Protein AF-A0A661VCC6-F1 (afdb_monomer_lite)

Radius of gyration: 20.61 Å; chains: 1; boundin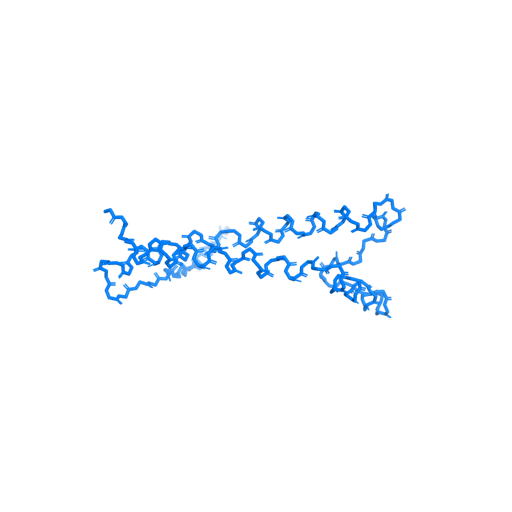g box: 46×46×53 Å

Sequence (109 aa):
MINEETRAAIKGYLEGFIQGLIEQHRSGIRRAMVREAHAVNSSSRGILKPFHEAIIPPEILRISTFERSFSTKLGTTFEECARLIALQTYAVAEREAIELAAECLPLAL

pLDDT: mean 82.73, std 13.99, range [46.31, 97.88]

Secondary structure (DSSP, 8-state):
---HHHHHHHHHHHHHHHHHHHHHT-HHHHHHHHHHHHHTT--TTS---HHHHHHS-HHHHHHHHHHHHHHHHHHHHHHHHHHHHHTTT-S------------------

Foldseek 3Di:
DFDPVLVVVLVVVVVVVVVVLCVCLDPVNLVVVLVVCVVVVDDPPPSDDPVCPVPPDPVVVSVVVSVVVCVVCVVVSVVVSVQSRVVVPDVGDDDDDPPPPPPPPDPDD

Structure (mmCIF, N/CA/C/O backbone):
data_AF-A0A661VCC6-F1
#
_entry.id   AF-A0A661VCC6-F1
#
loop_
_atom_site.group_PDB
_atom_site.id
_atom_site.type_symbol
_atom_site.label_atom_id
_atom_site.label_alt_id
_atom_site.label_comp_id
_atom_site.label_asym_id
_atom_site.label_entity_id
_atom_site.label_seq_id
_atom_site.pdbx_PDB_ins_code
_atom_site.Cartn_x
_atom_site.Cartn_y
_atom_site.Cartn_z
_atom_site.occupancy
_atom_site.B_iso_or_equiv
_atom_site.auth_seq_id
_atom_site.auth_comp_id
_atom_site.auth_asym_id
_atom_site.auth_atom_id
_atom_site.pdbx_PDB_model_num
ATOM 1 N N . MET A 1 1 ? -10.649 6.563 24.094 1.00 83.88 1 MET A N 1
ATOM 2 C CA . MET A 1 1 ? -9.321 5.922 23.951 1.00 83.88 1 MET A CA 1
ATOM 3 C C . MET A 1 1 ? -9.495 4.705 23.052 1.00 83.88 1 MET A C 1
ATOM 5 O O . MET A 1 1 ? -10.524 4.049 23.181 1.00 83.88 1 MET A O 1
ATOM 9 N N . ILE A 1 2 ? -8.576 4.456 22.116 1.00 92.12 2 ILE A N 1
ATOM 10 C CA . ILE A 1 2 ? -8.675 3.321 21.179 1.00 92.12 2 ILE A CA 1
ATOM 11 C C . ILE A 1 2 ? -8.385 2.029 21.955 1.00 92.12 2 ILE A C 1
ATOM 13 O O . ILE A 1 2 ? -7.367 1.969 22.646 1.00 92.12 2 ILE A O 1
ATOM 17 N N . ASN A 1 3 ? -9.279 1.041 21.881 1.00 96.06 3 ASN A N 1
ATOM 18 C CA . ASN A 1 3 ? -9.096 -0.254 22.537 1.00 96.06 3 ASN A CA 1
ATOM 19 C C . ASN A 1 3 ? -8.107 -1.145 21.757 1.00 96.06 3 ASN A C 1
ATOM 21 O O . ASN A 1 3 ? -7.751 -0.857 20.612 1.00 96.06 3 ASN A O 1
ATOM 25 N N . GLU A 1 4 ? -7.637 -2.225 22.381 1.00 97.19 4 GLU A N 1
ATOM 26 C CA . GLU A 1 4 ? -6.601 -3.075 21.778 1.00 97.19 4 GLU A CA 1
ATOM 27 C C . GLU A 1 4 ? -7.078 -3.821 20.523 1.00 97.19 4 GLU A C 1
ATOM 29 O O . GLU A 1 4 ? -6.315 -3.951 19.568 1.00 97.19 4 GLU A O 1
ATOM 34 N N . GLU A 1 5 ? -8.349 -4.227 20.460 1.00 96.38 5 GLU A N 1
ATOM 35 C CA . GLU A 1 5 ? -8.925 -4.860 19.265 1.00 96.38 5 GLU A CA 1
ATOM 36 C C . GLU A 1 5 ? -8.930 -3.906 18.063 1.00 96.38 5 GLU A C 1
ATOM 38 O O . GLU A 1 5 ? -8.469 -4.255 16.976 1.00 96.38 5 GLU A O 1
ATOM 43 N N . THR A 1 6 ? -9.366 -2.664 18.272 1.00 96.88 6 THR A N 1
ATOM 44 C CA . THR A 1 6 ? -9.386 -1.620 17.240 1.00 96.88 6 THR A CA 1
ATOM 45 C C . THR A 1 6 ? -7.966 -1.257 16.815 1.00 96.88 6 THR A C 1
ATOM 47 O O . THR A 1 6 ? -7.690 -1.101 15.626 1.00 96.88 6 THR A O 1
ATOM 50 N N . ARG A 1 7 ? -7.023 -1.179 17.766 1.00 97.50 7 ARG A N 1
ATOM 51 C CA . ARG A 1 7 ? -5.600 -0.961 17.470 1.00 97.50 7 ARG A CA 1
ATOM 52 C C . ARG A 1 7 ? -5.032 -2.080 16.593 1.00 97.50 7 ARG A C 1
ATOM 54 O O . ARG A 1 7 ? -4.323 -1.788 15.629 1.00 97.50 7 ARG A O 1
ATOM 61 N N . ALA A 1 8 ? -5.336 -3.338 16.911 1.00 97.88 8 ALA A N 1
ATOM 62 C CA . ALA A 1 8 ? -4.900 -4.492 16.132 1.00 97.88 8 ALA A CA 1
ATOM 63 C C . ALA A 1 8 ? -5.511 -4.488 14.722 1.00 97.88 8 ALA A C 1
ATOM 65 O O . ALA A 1 8 ? -4.789 -4.713 13.750 1.00 97.88 8 ALA A O 1
ATOM 66 N N . ALA A 1 9 ? -6.799 -4.154 14.597 1.00 97.44 9 ALA A N 1
ATOM 67 C CA . ALA A 1 9 ? -7.482 -4.041 13.311 1.00 97.44 9 ALA A CA 1
ATOM 68 C C . ALA A 1 9 ? -6.860 -2.955 12.417 1.00 97.44 9 ALA A C 1
ATOM 70 O O . ALA A 1 9 ? -6.544 -3.219 11.257 1.00 97.44 9 ALA A O 1
ATOM 71 N N . ILE A 1 10 ? -6.604 -1.762 12.969 1.00 97.31 10 ILE A N 1
ATOM 72 C CA . ILE A 1 10 ? -5.924 -0.667 12.256 1.00 97.31 10 ILE A CA 1
ATOM 73 C C . ILE A 1 10 ? -4.544 -1.119 11.777 1.00 97.31 10 ILE A C 1
ATOM 75 O O . ILE A 1 10 ? -4.189 -0.918 10.616 1.00 97.31 10 ILE A O 1
ATOM 79 N N . LYS A 1 11 ? -3.762 -1.752 12.658 1.00 97.50 11 LYS A N 1
ATOM 80 C CA . LYS A 1 11 ? -2.426 -2.239 12.310 1.00 97.50 11 LYS A CA 1
ATOM 81 C C . LYS A 1 11 ? -2.482 -3.261 11.171 1.00 97.50 11 LYS A C 1
ATOM 83 O O . LYS A 1 11 ? -1.765 -3.092 10.190 1.00 97.50 11 LYS A O 1
ATOM 88 N N . GLY A 1 12 ? -3.353 -4.265 11.271 1.00 97.88 12 GLY A N 1
ATOM 89 C CA . GLY A 1 12 ? -3.505 -5.293 10.239 1.00 97.88 12 GLY A CA 1
ATOM 90 C C . GLY A 1 12 ? -3.947 -4.716 8.893 1.00 97.88 12 GLY A C 1
ATOM 91 O O . GLY A 1 12 ? -3.412 -5.093 7.850 1.00 97.88 12 GLY A O 1
ATOM 92 N N . TYR A 1 13 ? -4.859 -3.740 8.906 1.00 97.31 13 TYR A N 1
ATOM 93 C CA . TYR A 1 13 ? -5.263 -3.028 7.697 1.00 97.31 13 TYR A CA 1
ATOM 94 C C . TYR A 1 13 ? -4.086 -2.287 7.041 1.00 97.31 13 TYR A C 1
ATOM 96 O O . TYR A 1 13 ? -3.850 -2.442 5.841 1.00 97.31 13 TYR A O 1
ATOM 104 N N . LEU A 1 14 ? -3.311 -1.523 7.818 1.00 97.06 14 LEU A N 1
ATOM 105 C CA . LEU A 1 14 ? -2.160 -0.774 7.303 1.00 97.06 14 LEU A CA 1
ATOM 106 C C . LEU A 1 14 ? -1.047 -1.700 6.789 1.00 97.06 14 LEU A C 1
ATOM 108 O O . LEU A 1 14 ? -0.439 -1.418 5.756 1.00 97.06 14 LEU A O 1
ATOM 112 N N . GLU A 1 15 ? -0.800 -2.824 7.462 1.00 97.31 15 GLU A N 1
ATOM 113 C CA . GLU A 1 15 ? 0.143 -3.847 6.998 1.00 97.31 15 GLU A CA 1
ATOM 114 C C . GLU A 1 15 ? -0.299 -4.444 5.657 1.00 97.31 15 GLU A C 1
ATOM 116 O O . GLU A 1 15 ? 0.496 -4.499 4.715 1.00 97.31 15 GLU A O 1
ATOM 121 N N . GLY A 1 16 ? -1.578 -4.812 5.533 1.00 96.56 16 GLY A N 1
ATOM 122 C CA . GLY A 1 16 ? -2.156 -5.312 4.285 1.00 96.56 16 GLY A CA 1
ATOM 123 C C . GLY A 1 16 ? -2.105 -4.283 3.153 1.00 96.56 16 GLY A C 1
ATOM 124 O O . GLY A 1 16 ? -1.761 -4.623 2.020 1.00 96.56 16 GLY A O 1
ATOM 125 N N . PHE A 1 17 ? -2.367 -3.009 3.455 1.00 95.75 17 PHE A N 1
ATOM 126 C CA . PHE A 1 17 ? -2.247 -1.904 2.502 1.00 95.75 17 PHE A CA 1
ATOM 127 C C . PHE A 1 17 ? -0.827 -1.796 1.927 1.00 95.75 17 PHE A C 1
ATOM 129 O O . PHE A 1 17 ? -0.650 -1.758 0.704 1.00 95.75 17 PHE A O 1
ATOM 136 N N . ILE A 1 18 ? 0.193 -1.794 2.791 1.00 94.56 18 ILE A N 1
ATOM 137 C CA . ILE A 1 18 ? 1.595 -1.719 2.364 1.00 94.56 18 ILE A CA 1
ATOM 138 C C . ILE A 1 18 ? 1.995 -2.965 1.572 1.00 94.56 18 ILE A C 1
ATOM 140 O O . ILE A 1 18 ? 2.599 -2.837 0.507 1.00 94.56 18 ILE A O 1
ATOM 144 N N . GLN A 1 19 ? 1.634 -4.161 2.042 1.00 95.00 19 GLN A N 1
ATOM 145 C CA . GLN A 1 19 ? 1.928 -5.409 1.332 1.00 95.00 19 GLN A CA 1
ATOM 146 C C . GLN A 1 19 ? 1.296 -5.430 -0.064 1.00 95.00 19 GLN A C 1
ATOM 148 O O . GLN A 1 19 ? 1.973 -5.749 -1.042 1.00 95.00 19 GLN A O 1
ATOM 153 N N . GLY A 1 20 ? 0.034 -5.012 -0.181 1.00 92.94 20 GLY A N 1
ATOM 154 C CA . GLY A 1 20 ? -0.658 -4.907 -1.462 1.00 92.94 20 GLY A CA 1
ATOM 155 C C . GLY A 1 20 ? 0.022 -3.927 -2.421 1.00 92.94 20 GLY A C 1
ATOM 156 O O . GLY A 1 20 ? 0.148 -4.213 -3.614 1.00 92.94 20 GLY A O 1
ATOM 157 N N . LEU A 1 21 ? 0.516 -2.793 -1.915 1.00 91.81 21 LEU A N 1
ATOM 158 C CA . LEU A 1 21 ? 1.290 -1.841 -2.715 1.00 91.81 21 LEU A CA 1
ATOM 159 C C . LEU A 1 21 ? 2.642 -2.405 -3.161 1.00 91.81 21 LEU A C 1
ATOM 161 O O . LEU A 1 21 ? 3.026 -2.221 -4.315 1.00 91.81 21 LEU A O 1
ATOM 165 N N . ILE A 1 22 ? 3.368 -3.091 -2.278 1.00 91.50 22 ILE A N 1
ATOM 166 C CA . ILE A 1 22 ? 4.659 -3.702 -2.616 1.00 91.50 22 ILE A CA 1
ATOM 167 C C . ILE A 1 22 ? 4.479 -4.749 -3.717 1.00 91.50 22 ILE A C 1
ATOM 169 O O . ILE A 1 22 ? 5.221 -4.730 -4.702 1.00 91.50 22 ILE A O 1
ATOM 173 N N . GLU A 1 23 ? 3.480 -5.625 -3.589 1.00 90.69 23 GLU A N 1
ATOM 174 C CA . GLU A 1 23 ? 3.246 -6.685 -4.569 1.00 90.69 23 GLU A CA 1
ATOM 175 C C . GLU A 1 23 ? 2.868 -6.101 -5.938 1.00 90.69 23 GLU A C 1
ATOM 177 O O . GLU A 1 23 ? 3.425 -6.510 -6.953 1.00 90.69 23 GLU A O 1
ATOM 182 N N . GLN A 1 24 ? 2.037 -5.051 -5.985 1.00 88.06 24 GLN A N 1
ATOM 183 C CA . GLN A 1 24 ? 1.693 -4.349 -7.234 1.00 88.06 24 GLN A CA 1
ATOM 184 C C . GLN A 1 24 ? 2.912 -3.807 -7.993 1.00 88.06 24 GLN A C 1
ATOM 186 O O . GLN A 1 24 ? 2.906 -3.757 -9.223 1.00 88.06 24 GLN A O 1
ATOM 191 N N . HIS A 1 25 ? 3.959 -3.397 -7.275 1.00 87.06 25 HIS A N 1
ATOM 192 C CA . HIS A 1 25 ? 5.166 -2.807 -7.862 1.00 87.06 25 HIS A CA 1
ATOM 193 C C . HIS A 1 25 ? 6.343 -3.776 -7.914 1.00 87.06 25 HIS A C 1
ATOM 195 O O . HIS A 1 25 ? 7.476 -3.361 -8.176 1.00 87.06 25 HIS A O 1
ATOM 201 N N . ARG A 1 26 ? 6.108 -5.077 -7.715 1.00 87.06 26 ARG A N 1
ATOM 202 C CA . ARG A 1 26 ? 7.159 -6.089 -7.806 1.00 87.06 26 ARG A CA 1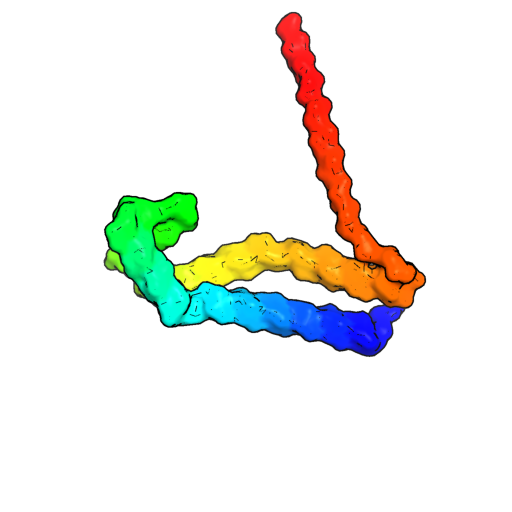
ATOM 203 C C . ARG A 1 26 ? 7.792 -6.084 -9.196 1.00 87.06 26 ARG A C 1
ATOM 205 O O . ARG A 1 26 ? 7.134 -5.921 -10.225 1.00 87.06 26 ARG A O 1
ATOM 212 N N . SER A 1 27 ? 9.108 -6.287 -9.237 1.00 77.44 27 SER A N 1
ATOM 213 C CA . SER A 1 27 ? 9.907 -6.155 -10.464 1.00 77.44 27 SER A CA 1
ATOM 214 C C . SER A 1 27 ? 9.416 -7.040 -11.619 1.00 77.44 27 SER A C 1
ATOM 216 O O . SER A 1 27 ? 9.456 -6.611 -12.769 1.00 77.44 27 SER A O 1
ATOM 218 N N . GLY A 1 28 ? 8.916 -8.245 -11.325 1.00 78.12 28 GLY A N 1
ATOM 219 C CA . GLY A 1 28 ? 8.339 -9.155 -12.320 1.00 78.12 28 GLY A CA 1
ATOM 220 C C . GLY A 1 28 ? 7.077 -8.604 -12.985 1.00 78.12 28 GLY A C 1
ATOM 221 O O . GLY A 1 28 ? 7.003 -8.578 -14.212 1.00 78.12 28 GLY A O 1
ATOM 222 N N . ILE A 1 29 ? 6.141 -8.091 -12.184 1.00 78.06 29 ILE A N 1
ATOM 223 C CA . ILE A 1 29 ? 4.860 -7.544 -12.649 1.00 78.06 29 ILE A CA 1
ATOM 224 C C . ILE A 1 29 ? 5.095 -6.308 -13.513 1.00 78.06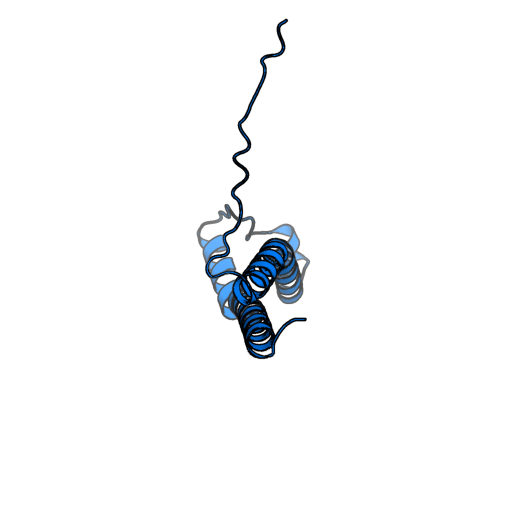 29 ILE A C 1
ATOM 226 O O . ILE A 1 29 ? 4.603 -6.231 -14.636 1.00 78.06 29 ILE A O 1
ATOM 230 N N . ARG A 1 30 ? 5.944 -5.381 -13.052 1.00 76.31 30 ARG A N 1
ATOM 231 C CA . ARG A 1 30 ? 6.273 -4.182 -13.833 1.00 76.31 30 ARG A CA 1
ATOM 232 C C . ARG A 1 30 ? 6.892 -4.531 -15.187 1.00 76.31 30 ARG A C 1
ATOM 234 O O . ARG A 1 30 ? 6.517 -3.943 -16.195 1.00 76.31 30 ARG A O 1
ATOM 241 N N . ARG A 1 31 ? 7.842 -5.472 -15.226 1.00 78.81 31 ARG A N 1
ATOM 242 C CA . ARG A 1 31 ? 8.470 -5.892 -16.489 1.00 78.81 31 ARG A CA 1
ATOM 243 C C . ARG A 1 31 ? 7.451 -6.489 -17.455 1.00 78.81 31 ARG A C 1
ATOM 245 O O . ARG A 1 31 ? 7.539 -6.202 -18.643 1.00 78.81 31 ARG A O 1
ATOM 252 N N . ALA A 1 32 ? 6.499 -7.281 -16.962 1.00 79.56 32 ALA A N 1
ATOM 253 C CA . ALA A 1 32 ? 5.417 -7.817 -17.782 1.00 79.56 32 ALA A CA 1
ATOM 254 C C . ALA A 1 32 ? 4.533 -6.692 -18.350 1.00 79.56 32 ALA A C 1
ATOM 256 O O . ALA A 1 32 ? 4.347 -6.636 -19.560 1.00 79.56 32 ALA A O 1
ATOM 257 N N . MET A 1 33 ? 4.108 -5.740 -17.510 1.00 76.94 33 MET A N 1
ATOM 258 C CA . MET A 1 33 ? 3.299 -4.588 -17.938 1.00 76.94 33 MET A CA 1
ATOM 259 C C . MET A 1 33 ? 4.007 -3.714 -18.980 1.00 76.94 33 MET A C 1
ATOM 261 O O . MET A 1 33 ? 3.388 -3.265 -19.938 1.00 76.94 33 MET A O 1
ATOM 265 N N . VAL A 1 34 ? 5.306 -3.458 -18.801 1.00 76.38 34 VAL A N 1
ATOM 266 C CA . VAL A 1 34 ? 6.102 -2.671 -19.757 1.00 76.38 34 VAL A CA 1
ATOM 267 C C . VAL A 1 34 ? 6.234 -3.419 -21.085 1.00 76.38 34 VAL A C 1
ATOM 269 O O . VAL A 1 34 ? 6.044 -2.817 -22.136 1.00 76.38 34 VAL A O 1
ATOM 272 N N . ARG A 1 35 ? 6.499 -4.734 -21.058 1.00 79.62 35 ARG A N 1
ATOM 273 C CA . ARG A 1 35 ? 6.564 -5.565 -22.275 1.00 79.62 35 ARG A CA 1
ATOM 274 C C . ARG A 1 35 ? 5.242 -5.582 -23.034 1.00 79.62 35 ARG A C 1
ATOM 276 O O . ARG A 1 35 ? 5.251 -5.429 -24.249 1.00 79.62 35 ARG A O 1
ATOM 283 N N . GLU A 1 36 ? 4.132 -5.755 -22.325 1.00 80.94 36 GLU A N 1
ATOM 284 C CA . GLU A 1 36 ? 2.793 -5.719 -22.909 1.00 80.94 36 GLU A CA 1
ATOM 285 C C . GLU A 1 36 ? 2.517 -4.357 -23.550 1.00 80.94 36 GLU A C 1
ATOM 287 O O . GLU A 1 36 ? 2.158 -4.296 -24.720 1.00 80.94 36 GLU A O 1
ATOM 292 N N . ALA A 1 37 ? 2.783 -3.260 -22.834 1.00 76.88 37 ALA A N 1
ATOM 293 C CA . ALA A 1 37 ? 2.576 -1.915 -23.361 1.00 76.88 37 ALA A CA 1
ATOM 294 C C . ALA A 1 37 ? 3.425 -1.638 -24.618 1.00 76.88 37 ALA A C 1
ATOM 296 O O . ALA A 1 37 ? 2.917 -1.064 -25.581 1.00 76.88 37 ALA A O 1
ATOM 297 N N . HIS A 1 38 ? 4.684 -2.095 -24.647 1.00 77.19 38 HIS A N 1
ATOM 298 C CA . HIS A 1 38 ? 5.546 -2.020 -25.837 1.00 77.19 38 HIS A CA 1
ATOM 299 C C . HIS A 1 38 ? 5.004 -2.851 -27.007 1.00 77.19 38 HIS A C 1
ATOM 301 O O . HIS A 1 38 ? 5.075 -2.401 -28.146 1.00 77.19 38 HIS A O 1
ATOM 307 N N . ALA A 1 39 ? 4.416 -4.025 -26.748 1.00 77.75 39 ALA A N 1
ATOM 308 C CA . ALA A 1 39 ? 3.872 -4.895 -27.794 1.00 77.75 39 ALA A CA 1
ATOM 309 C C . ALA A 1 39 ? 2.678 -4.271 -28.539 1.00 77.75 39 ALA A C 1
ATOM 311 O O . ALA A 1 39 ? 2.546 -4.455 -29.746 1.00 77.75 39 ALA A O 1
ATOM 312 N N . VAL A 1 40 ? 1.831 -3.510 -27.840 1.00 79.50 40 VAL A N 1
ATOM 313 C CA . VAL A 1 40 ? 0.684 -2.793 -28.436 1.00 79.50 40 VAL A CA 1
ATOM 314 C C . VAL A 1 40 ? 0.988 -1.342 -28.815 1.00 79.50 40 VAL A C 1
ATOM 316 O O . VAL A 1 40 ? 0.100 -0.653 -29.314 1.00 79.50 40 VAL A O 1
ATOM 319 N N . ASN A 1 41 ? 2.218 -0.868 -28.577 1.00 71.38 41 ASN A N 1
ATOM 320 C CA . ASN A 1 41 ? 2.690 0.497 -28.844 1.00 71.38 41 ASN A CA 1
ATOM 321 C C . ASN A 1 41 ? 1.700 1.595 -28.400 1.00 71.38 41 ASN A C 1
ATOM 323 O O . ASN A 1 41 ? 1.567 2.654 -29.013 1.00 71.38 41 ASN A O 1
ATOM 327 N N . SER A 1 42 ? 0.949 1.310 -27.337 1.00 72.38 42 SER A N 1
ATOM 328 C CA . SER A 1 42 ? -0.087 2.180 -26.803 1.00 72.38 42 SER A CA 1
ATOM 329 C C . SER A 1 42 ? -0.114 2.045 -25.290 1.00 72.38 42 SER A C 1
ATOM 331 O O . SER A 1 42 ? 0.112 0.978 -24.718 1.00 72.38 42 SER A O 1
ATOM 333 N N . SER A 1 43 ? -0.346 3.163 -24.608 1.00 70.62 43 SER A N 1
ATOM 334 C CA . SER A 1 43 ? -0.427 3.163 -23.157 1.00 70.62 43 SER A CA 1
ATOM 335 C C . SER A 1 43 ? -1.424 4.196 -22.660 1.00 70.62 43 SER A C 1
ATOM 337 O O . SER A 1 43 ? -1.068 5.328 -22.344 1.00 70.62 43 SER A O 1
ATOM 339 N N . SER A 1 44 ? -2.683 3.779 -22.530 1.00 69.12 44 SER A N 1
ATOM 340 C CA . SER A 1 44 ? -3.758 4.608 -21.962 1.00 69.12 44 SER A CA 1
ATOM 341 C C . SER A 1 44 ? -3.463 5.082 -20.534 1.00 69.12 44 SER A C 1
ATOM 343 O O . SER A 1 44 ? -3.978 6.101 -20.089 1.00 69.12 44 SER A O 1
ATOM 345 N N . ARG A 1 45 ? -2.603 4.353 -19.813 1.00 70.12 45 ARG A N 1
ATOM 346 C CA . ARG A 1 45 ? -2.210 4.631 -18.425 1.00 70.12 45 ARG A CA 1
ATOM 347 C C . ARG A 1 45 ? -0.858 5.342 -18.289 1.00 70.12 45 ARG A C 1
ATOM 349 O O . ARG A 1 45 ? -0.378 5.500 -17.168 1.00 70.12 45 ARG A O 1
ATOM 356 N N . GLY A 1 46 ? -0.223 5.745 -19.396 1.00 71.00 46 GLY A N 1
ATOM 357 C CA . GLY A 1 46 ? 1.087 6.414 -19.374 1.00 71.00 46 GLY A CA 1
ATOM 358 C C . GLY A 1 46 ? 2.220 5.540 -18.816 1.00 71.00 46 GLY A C 1
ATOM 359 O O . GLY A 1 46 ? 3.129 6.044 -18.150 1.00 71.00 46 GLY A O 1
ATOM 360 N N . ILE A 1 47 ? 2.124 4.225 -19.037 1.00 73.94 47 ILE A N 1
ATOM 361 C CA . ILE A 1 47 ? 3.132 3.214 -18.682 1.00 73.94 47 ILE A CA 1
ATOM 362 C C . ILE A 1 47 ? 4.347 3.363 -19.596 1.00 73.94 47 ILE A C 1
ATOM 364 O O . ILE A 1 47 ? 5.468 3.352 -19.097 1.00 73.94 47 ILE A O 1
ATOM 368 N N . LEU A 1 48 ? 4.117 3.553 -20.900 1.00 72.94 48 LEU A N 1
ATOM 369 C CA . LEU A 1 48 ? 5.179 3.858 -21.855 1.00 72.94 48 LEU A CA 1
ATOM 370 C C . LEU A 1 48 ? 5.680 5.278 -21.628 1.00 72.94 48 LEU A C 1
ATOM 372 O O . LEU A 1 48 ? 4.922 6.244 -21.751 1.00 72.94 48 LEU A O 1
ATOM 376 N N . LYS A 1 49 ? 6.969 5.406 -21.321 1.00 76.81 49 LYS A N 1
ATOM 377 C CA . LYS A 1 49 ? 7.626 6.707 -21.178 1.00 76.81 49 LYS A CA 1
ATOM 378 C C . LYS A 1 49 ? 8.918 6.711 -21.988 1.00 76.81 49 LYS A C 1
ATOM 380 O O . LYS A 1 49 ? 9.989 6.701 -21.390 1.00 76.81 49 LYS A O 1
ATOM 385 N N . PRO A 1 50 ? 8.838 6.771 -23.328 1.00 72.00 50 PRO A N 1
ATOM 386 C CA . PRO A 1 50 ? 9.967 6.490 -24.219 1.00 72.00 50 PRO A CA 1
ATOM 387 C C . PRO A 1 50 ? 11.222 7.315 -23.899 1.00 72.00 50 PRO A C 1
ATOM 389 O O . PRO A 1 50 ? 12.317 6.770 -23.816 1.00 72.00 50 PRO A O 1
ATOM 392 N N . PHE A 1 51 ? 11.067 8.610 -23.611 1.00 80.31 51 PHE A N 1
ATOM 393 C CA . PHE A 1 51 ? 12.196 9.467 -23.230 1.00 80.31 51 PHE A CA 1
ATOM 394 C C . PHE A 1 51 ? 12.747 9.167 -21.831 1.00 80.31 51 PHE A C 1
ATOM 396 O O . PHE A 1 51 ? 13.952 9.213 -21.613 1.00 80.31 51 PHE A O 1
ATOM 403 N N . HIS A 1 52 ? 11.876 8.842 -20.876 1.00 77.94 52 HIS A N 1
ATOM 404 C CA . HIS A 1 52 ? 12.306 8.538 -19.513 1.00 77.94 52 HIS A CA 1
ATOM 405 C C . HIS A 1 52 ? 12.951 7.153 -19.431 1.00 77.94 52 HIS A C 1
ATOM 407 O O . HIS A 1 52 ? 13.899 6.989 -18.683 1.00 77.94 52 HIS A O 1
ATOM 413 N N . GLU A 1 53 ? 12.483 6.169 -20.201 1.00 76.25 53 GLU A N 1
ATOM 414 C CA . GLU A 1 53 ? 13.074 4.824 -20.265 1.00 76.25 53 GLU A CA 1
ATOM 415 C C . GLU A 1 53 ? 14.485 4.833 -20.863 1.00 76.25 53 GLU A C 1
ATOM 417 O O . GLU A 1 53 ? 15.319 4.028 -20.460 1.00 76.25 53 GLU A O 1
ATOM 422 N N . ALA A 1 54 ? 14.772 5.761 -21.780 1.00 80.44 54 ALA A N 1
ATOM 423 C CA . ALA A 1 54 ? 16.098 5.903 -22.378 1.00 80.44 54 ALA A CA 1
ATOM 424 C C . ALA A 1 54 ? 17.146 6.506 -21.422 1.00 80.44 54 ALA A C 1
ATOM 426 O O . ALA A 1 54 ? 18.342 6.334 -21.643 1.00 80.44 54 ALA A O 1
ATOM 427 N N . ILE A 1 55 ? 16.710 7.231 -20.385 1.00 86.56 55 ILE A N 1
ATOM 428 C CA . ILE A 1 55 ? 17.588 8.051 -19.530 1.00 86.56 55 ILE A CA 1
ATOM 429 C C . ILE A 1 55 ? 17.575 7.571 -18.072 1.00 86.56 55 ILE A C 1
ATOM 431 O O . ILE A 1 55 ? 18.588 7.640 -17.379 1.00 86.56 55 ILE A O 1
ATOM 435 N N . ILE A 1 56 ? 16.430 7.094 -17.585 1.00 85.38 56 ILE A N 1
ATOM 436 C CA . ILE A 1 56 ? 16.198 6.768 -16.180 1.00 85.38 56 ILE A CA 1
ATOM 437 C C . ILE A 1 56 ? 16.211 5.246 -15.999 1.00 85.38 56 ILE A C 1
ATOM 439 O O . ILE A 1 56 ? 15.392 4.551 -16.607 1.00 85.38 56 ILE A O 1
ATOM 443 N N . PRO A 1 57 ? 17.062 4.717 -15.101 1.00 85.94 57 PRO A N 1
ATOM 444 C CA . PRO A 1 57 ? 17.071 3.303 -14.759 1.00 85.94 57 PRO A CA 1
ATOM 445 C C . PRO A 1 57 ? 15.685 2.764 -14.359 1.00 85.94 57 PRO A C 1
ATOM 447 O O . PRO A 1 57 ? 14.922 3.445 -13.654 1.00 85.94 57 PRO A O 1
ATOM 450 N N . PRO A 1 58 ? 15.353 1.518 -14.742 1.00 81.56 58 PRO A N 1
ATOM 451 C CA . PRO A 1 58 ? 14.047 0.923 -14.467 1.00 81.56 58 PRO A CA 1
ATOM 452 C C . PRO A 1 58 ? 13.733 0.823 -12.967 1.00 81.56 58 PRO A C 1
ATOM 454 O O . PRO A 1 58 ? 12.562 0.857 -12.580 1.00 81.56 58 PRO A O 1
ATOM 457 N N . GLU A 1 59 ? 14.750 0.744 -12.109 1.00 84.94 59 GLU A N 1
ATOM 458 C CA . GLU A 1 59 ? 14.627 0.756 -10.650 1.00 84.94 59 GLU A CA 1
ATOM 459 C C . GLU A 1 59 ? 14.084 2.093 -10.135 1.00 84.94 59 GLU A C 1
ATOM 461 O O . GLU A 1 59 ? 13.164 2.102 -9.317 1.00 84.94 59 GLU A O 1
ATOM 466 N N . ILE A 1 60 ? 14.589 3.218 -10.651 1.00 87.56 60 ILE A N 1
ATOM 467 C CA . ILE A 1 60 ? 14.138 4.562 -10.258 1.00 87.56 60 ILE A CA 1
ATOM 468 C C . ILE A 1 60 ? 12.709 4.792 -10.745 1.00 87.56 60 ILE A C 1
ATOM 470 O O . ILE A 1 60 ? 11.852 5.258 -9.992 1.00 87.56 60 ILE A O 1
ATOM 474 N N . LEU A 1 61 ? 12.409 4.385 -11.983 1.00 83.56 61 LEU A N 1
ATOM 475 C CA . LEU A 1 61 ? 11.047 4.450 -12.504 1.00 83.56 61 LEU A CA 1
ATOM 476 C C . LEU A 1 61 ? 10.077 3.614 -11.648 1.00 83.56 61 LEU A C 1
ATOM 478 O O . LEU A 1 61 ? 8.901 3.970 -11.541 1.00 83.56 61 LEU A O 1
ATOM 482 N N . ARG A 1 62 ? 10.545 2.510 -11.047 1.00 85.31 62 ARG A N 1
ATOM 483 C CA . ARG A 1 62 ? 9.769 1.663 -10.125 1.00 85.31 62 ARG A CA 1
ATOM 484 C C . ARG A 1 62 ? 9.481 2.322 -8.795 1.00 85.31 62 ARG A C 1
ATOM 486 O O . ARG A 1 62 ? 8.339 2.272 -8.347 1.00 85.31 62 ARG A O 1
ATOM 493 N N . ILE A 1 63 ? 10.479 2.966 -8.212 1.00 89.44 63 ILE A N 1
ATOM 494 C CA . ILE A 1 63 ? 10.308 3.730 -6.977 1.00 89.44 63 ILE A CA 1
ATOM 495 C C . ILE A 1 63 ? 9.309 4.870 -7.209 1.00 89.44 63 ILE A C 1
ATOM 497 O O . ILE A 1 63 ? 8.313 4.962 -6.501 1.00 89.44 63 ILE A O 1
ATOM 501 N N . SER A 1 64 ? 9.472 5.641 -8.286 1.00 88.19 64 SER A N 1
ATOM 502 C CA . SER A 1 64 ? 8.580 6.767 -8.595 1.00 88.19 64 SER A CA 1
ATOM 503 C C . SER A 1 64 ? 7.111 6.350 -8.787 1.00 88.19 64 SER A C 1
ATOM 505 O O . SER A 1 64 ? 6.188 7.026 -8.328 1.00 88.19 64 SER A O 1
ATOM 507 N N . THR A 1 65 ? 6.844 5.221 -9.455 1.00 86.62 65 THR A N 1
ATOM 508 C CA . THR A 1 65 ? 5.459 4.732 -9.599 1.00 86.62 65 THR A CA 1
ATOM 509 C C . THR A 1 65 ? 4.893 4.180 -8.301 1.00 86.62 65 THR A C 1
ATOM 511 O O . THR A 1 65 ? 3.686 4.304 -8.074 1.00 86.62 65 THR A O 1
ATOM 514 N N . PHE A 1 66 ? 5.739 3.563 -7.473 1.00 91.56 66 PHE A N 1
ATOM 515 C CA . PHE A 1 66 ? 5.352 3.115 -6.144 1.00 91.56 66 PHE A CA 1
ATOM 516 C C . PHE A 1 66 ? 4.945 4.318 -5.290 1.00 91.56 66 PHE A C 1
ATOM 518 O O . PHE A 1 66 ? 3.823 4.336 -4.798 1.00 91.56 66 PHE A O 1
ATOM 525 N N . GLU A 1 67 ? 5.774 5.361 -5.216 1.00 91.69 67 GLU A N 1
ATOM 526 C CA . GLU A 1 67 ? 5.495 6.592 -4.463 1.00 91.69 67 GLU A CA 1
ATOM 527 C C . GLU A 1 67 ? 4.195 7.261 -4.910 1.00 91.69 67 GLU A C 1
ATOM 529 O O . GLU A 1 67 ? 3.358 7.622 -4.084 1.00 91.69 67 GLU A O 1
ATOM 534 N N . ARG A 1 68 ? 3.968 7.357 -6.226 1.00 89.44 68 ARG A N 1
ATOM 535 C CA . ARG A 1 68 ? 2.706 7.874 -6.769 1.00 89.44 68 ARG A CA 1
ATOM 536 C C . ARG A 1 68 ? 1.509 7.034 -6.322 1.00 89.44 68 ARG A C 1
ATOM 538 O O . ARG A 1 68 ? 0.480 7.583 -5.936 1.00 89.44 68 ARG A O 1
ATOM 545 N N . SER A 1 69 ? 1.625 5.708 -6.392 1.00 89.75 69 SER A N 1
ATOM 546 C CA . SER A 1 69 ? 0.543 4.792 -6.001 1.00 89.75 69 SER A CA 1
ATOM 547 C C . SER A 1 69 ? 0.278 4.844 -4.501 1.00 89.75 69 SER A C 1
ATOM 549 O O . SER A 1 69 ? -0.874 4.821 -4.081 1.00 89.75 69 SER A O 1
ATOM 551 N N . PHE A 1 70 ? 1.340 4.949 -3.706 1.00 93.44 70 PHE A N 1
ATOM 552 C CA . PHE A 1 70 ? 1.264 5.141 -2.269 1.00 93.44 70 PHE A CA 1
ATOM 553 C C . PHE A 1 70 ? 0.538 6.449 -1.948 1.00 93.44 70 PHE A C 1
ATOM 555 O O . PHE A 1 70 ? -0.500 6.412 -1.300 1.00 93.44 70 PHE A O 1
ATOM 562 N N . SER A 1 71 ? 1.004 7.581 -2.484 1.00 89.69 71 SER A N 1
ATOM 563 C CA . SER A 1 71 ? 0.424 8.907 -2.236 1.00 89.69 71 SER A CA 1
ATOM 564 C C . SER A 1 71 ? -1.052 8.994 -2.638 1.00 89.69 71 SER A C 1
ATOM 566 O O . SER A 1 71 ? -1.873 9.471 -1.860 1.00 89.69 71 SER A O 1
ATOM 568 N N . THR A 1 72 ? -1.409 8.479 -3.817 1.00 89.88 72 THR A N 1
ATOM 569 C CA . THR A 1 72 ? -2.797 8.524 -4.314 1.00 89.88 72 THR A CA 1
ATOM 570 C C . THR A 1 72 ? -3.752 7.652 -3.507 1.00 89.88 72 THR A C 1
ATO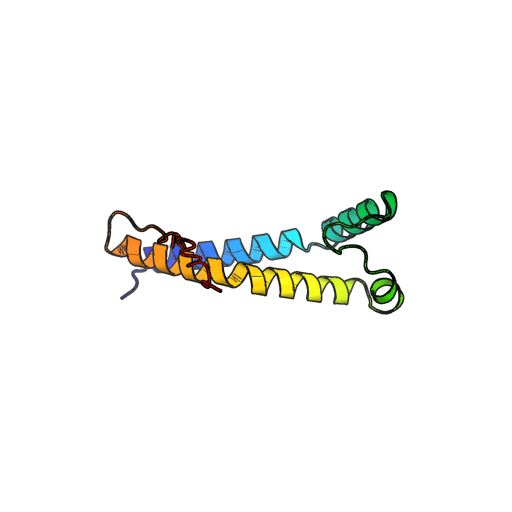M 572 O O . THR A 1 72 ? -4.902 8.034 -3.312 1.00 89.88 72 THR A O 1
ATOM 575 N N . LYS A 1 73 ? -3.299 6.491 -3.022 1.00 91.94 73 LYS A N 1
ATOM 576 C CA . LYS A 1 73 ? -4.147 5.581 -2.241 1.00 91.94 73 LYS A CA 1
ATOM 577 C C . LYS A 1 73 ? -4.131 5.879 -0.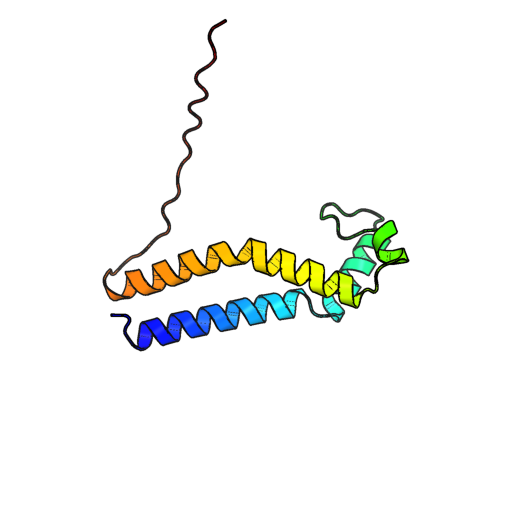743 1.00 91.94 73 LYS A C 1
ATOM 579 O O . LYS A 1 73 ? -5.058 5.466 -0.054 1.00 91.94 73 LYS A O 1
ATOM 584 N N . LEU A 1 74 ? -3.141 6.617 -0.237 1.00 92.06 74 LEU A N 1
ATOM 585 C CA . LEU A 1 74 ? -2.992 6.921 1.190 1.00 92.06 74 LEU A CA 1
ATOM 586 C C . LEU A 1 74 ? -4.254 7.550 1.796 1.00 92.06 74 LEU A C 1
ATOM 588 O O . LEU A 1 74 ? -4.627 7.190 2.908 1.00 92.06 74 LEU A O 1
ATOM 592 N N . GLY A 1 75 ? -4.952 8.420 1.058 1.00 87.88 75 GLY A N 1
ATOM 593 C CA . GLY A 1 75 ? -6.200 9.045 1.517 1.00 87.88 75 GLY A CA 1
ATOM 594 C C . GLY A 1 75 ? -7.242 8.032 2.006 1.00 87.88 75 GLY A C 1
ATOM 595 O O . GLY A 1 75 ? -7.800 8.194 3.087 1.00 87.88 75 GLY A O 1
ATOM 596 N N . THR A 1 76 ? -7.410 6.926 1.274 1.00 88.06 76 THR A N 1
ATOM 597 C CA . THR A 1 76 ? -8.365 5.861 1.635 1.00 88.06 76 THR A CA 1
ATOM 598 C C . THR A 1 76 ? -8.027 5.170 2.958 1.00 88.06 76 THR A C 1
ATOM 600 O O . THR A 1 76 ? -8.920 4.670 3.635 1.00 88.06 76 THR A O 1
ATOM 603 N N . THR A 1 77 ? -6.756 5.189 3.373 1.00 93.81 77 THR A N 1
ATOM 604 C CA . THR A 1 77 ? -6.342 4.556 4.632 1.00 93.81 77 THR A CA 1
ATOM 605 C C . THR A 1 77 ? -6.792 5.334 5.859 1.00 93.81 77 THR A C 1
ATOM 607 O O . THR A 1 77 ? -7.153 4.728 6.864 1.00 93.81 77 THR A O 1
ATOM 610 N N . PHE A 1 78 ? -6.826 6.667 5.784 1.00 93.19 78 PHE A N 1
ATOM 611 C CA . PHE A 1 78 ? -7.324 7.497 6.881 1.00 93.19 78 PHE A CA 1
ATOM 612 C C . PHE A 1 78 ? -8.818 7.289 7.103 1.00 93.19 78 PHE A C 1
ATOM 614 O O . PHE A 1 78 ? -9.254 7.167 8.245 1.00 93.19 78 PHE A O 1
ATOM 621 N N . GLU A 1 79 ? -9.582 7.210 6.015 1.00 92.25 79 GLU A N 1
ATOM 622 C CA . GLU A 1 79 ? -11.020 6.955 6.061 1.00 92.25 79 GLU A CA 1
ATOM 623 C C . GLU A 1 79 ? -11.323 5.590 6.687 1.00 92.25 79 GLU A C 1
ATOM 625 O O . GLU A 1 79 ? -12.169 5.489 7.573 1.00 92.25 79 GLU A O 1
ATOM 630 N N . GLU A 1 80 ? -10.585 4.551 6.295 1.00 94.44 80 GLU A N 1
ATOM 631 C CA . GLU A 1 80 ? -10.780 3.214 6.852 1.00 94.44 80 GLU A CA 1
ATOM 632 C C . GLU A 1 80 ? -10.368 3.138 8.328 1.00 94.44 80 GLU A C 1
ATOM 634 O O . GLU A 1 80 ? -11.090 2.572 9.147 1.00 94.44 80 GLU A O 1
ATOM 639 N N . CYS A 1 81 ? -9.259 3.775 8.713 1.00 95.12 81 CYS A N 1
ATOM 640 C CA . CYS A 1 81 ? -8.880 3.901 10.120 1.00 95.12 81 CYS A CA 1
ATOM 641 C C . CYS A 1 81 ? -9.962 4.625 10.936 1.00 95.12 81 CYS A C 1
ATOM 643 O O . CYS A 1 81 ? -10.286 4.191 12.041 1.00 95.12 81 CYS A O 1
ATOM 645 N N . ALA A 1 82 ? -10.549 5.701 10.403 1.00 94.19 82 ALA A N 1
ATOM 646 C CA . ALA A 1 82 ? -11.643 6.413 11.058 1.00 94.19 82 ALA A CA 1
ATOM 647 C C . ALA A 1 82 ? -12.884 5.521 11.215 1.00 94.19 82 ALA A C 1
ATOM 649 O O . ALA A 1 82 ? -13.486 5.497 12.290 1.00 94.19 82 ALA A O 1
ATOM 650 N N . ARG A 1 83 ? -13.219 4.730 10.187 1.00 94.44 83 ARG A N 1
ATOM 651 C CA . ARG A 1 83 ? -14.310 3.748 10.228 1.00 94.44 83 ARG A CA 1
ATOM 652 C C . ARG A 1 83 ? -14.089 2.703 11.323 1.00 94.44 83 ARG A C 1
ATOM 654 O O . ARG A 1 83 ? -14.995 2.449 12.112 1.00 94.44 83 ARG A O 1
ATOM 661 N N . LEU A 1 84 ? -12.879 2.146 11.419 1.00 95.56 84 LEU A N 1
ATOM 662 C CA . LEU A 1 84 ? -12.511 1.182 12.463 1.00 95.56 84 LEU A CA 1
ATOM 663 C C . LEU A 1 84 ? -12.632 1.785 13.871 1.00 95.56 84 LEU A C 1
ATOM 665 O O . LEU A 1 84 ? -13.143 1.129 14.774 1.00 95.56 84 LEU A O 1
ATOM 669 N N . ILE A 1 85 ? -12.227 3.046 14.057 1.00 95.56 85 ILE A N 1
ATOM 670 C CA . ILE A 1 85 ? -12.379 3.756 15.338 1.00 95.56 85 ILE A CA 1
ATOM 671 C C . ILE A 1 85 ? -13.858 3.993 15.672 1.00 95.56 85 ILE A C 1
ATOM 673 O O . ILE A 1 85 ? -14.262 3.818 16.821 1.00 95.56 85 ILE A O 1
ATOM 677 N N . ALA A 1 86 ? -14.677 4.374 14.690 1.00 94.88 86 ALA A N 1
ATOM 678 C CA . ALA A 1 86 ? -16.105 4.604 14.889 1.00 94.88 86 ALA A CA 1
ATOM 679 C C . ALA A 1 86 ? -16.839 3.316 15.301 1.00 94.88 86 ALA A C 1
ATOM 681 O O . ALA A 1 86 ? -17.661 3.351 16.220 1.00 94.88 86 ALA A O 1
ATOM 682 N N . LEU A 1 87 ? -16.475 2.176 14.706 1.00 95.12 87 LEU A N 1
ATOM 683 C CA . LEU A 1 87 ? -17.034 0.862 15.042 1.00 95.12 87 LEU A CA 1
ATOM 684 C C . LEU A 1 87 ? -16.749 0.399 16.475 1.00 95.12 87 LEU A C 1
ATOM 686 O O . LEU A 1 87 ? -17.419 -0.501 16.973 1.00 95.12 87 LEU A O 1
ATOM 690 N N . GLN A 1 88 ? -15.798 1.027 17.170 1.00 94.94 88 GLN A N 1
ATOM 691 C CA . GLN A 1 88 ? -15.601 0.779 18.597 1.00 94.94 88 GLN A CA 1
ATOM 692 C C . GLN A 1 88 ? -16.811 1.231 19.432 1.00 94.94 88 GLN A C 1
ATOM 694 O O . GLN A 1 88 ? -17.081 0.663 20.488 1.00 94.94 88 GLN A O 1
ATOM 699 N N . THR A 1 89 ? -17.501 2.290 18.997 1.00 93.94 89 THR A N 1
ATOM 700 C CA . THR A 1 89 ? -18.598 2.921 19.755 1.00 93.94 89 THR A CA 1
ATOM 701 C C . THR A 1 89 ? -19.959 2.658 19.119 1.00 93.94 89 THR A C 1
ATOM 703 O O . THR A 1 89 ? -20.956 2.521 19.824 1.00 93.94 89 THR A O 1
ATOM 706 N N . TYR A 1 90 ? -20.008 2.593 17.790 1.00 93.25 90 TYR A N 1
ATOM 707 C CA . TYR A 1 90 ? -21.240 2.499 17.017 1.00 93.25 90 TYR A CA 1
ATOM 708 C C . TYR A 1 90 ? -21.325 1.156 16.294 1.00 93.25 90 TYR A C 1
ATOM 710 O O . TYR A 1 90 ? -20.329 0.652 15.789 1.00 93.25 90 TYR A O 1
ATOM 718 N N . ALA A 1 91 ? -22.529 0.589 16.200 1.00 89.06 91 ALA A N 1
ATOM 719 C CA . ALA A 1 91 ? -22.742 -0.691 15.520 1.00 89.06 91 ALA A CA 1
ATOM 720 C C . ALA A 1 91 ? -22.484 -0.622 14.001 1.00 89.06 91 ALA A C 1
ATOM 722 O O . ALA A 1 91 ? -22.159 -1.632 13.382 1.00 89.06 91 ALA A O 1
ATOM 723 N N . VAL A 1 92 ? -22.638 0.564 13.405 1.00 90.19 92 VAL A N 1
ATOM 724 C CA . VAL A 1 92 ? -22.456 0.818 11.973 1.00 90.19 92 VAL A CA 1
ATOM 725 C C . VAL A 1 92 ? -21.637 2.096 11.802 1.00 90.19 92 VAL A C 1
ATOM 727 O O . VAL A 1 92 ? -21.848 3.072 12.520 1.00 90.19 92 VAL A O 1
ATOM 730 N N . ALA A 1 93 ? -20.709 2.081 10.847 1.00 89.62 93 ALA A N 1
ATOM 731 C CA . ALA A 1 93 ? -19.939 3.244 10.426 1.00 89.62 93 ALA A CA 1
ATOM 732 C C . ALA A 1 93 ? -19.721 3.176 8.911 1.00 89.62 93 ALA A C 1
ATOM 734 O O . ALA A 1 93 ? -19.130 2.215 8.410 1.00 89.62 93 ALA A O 1
ATOM 735 N N . GLU A 1 94 ? -20.189 4.196 8.197 1.00 85.38 94 GLU A N 1
ATOM 736 C CA . GLU A 1 94 ? -20.127 4.287 6.739 1.00 85.38 94 GLU A CA 1
ATOM 737 C C . GLU A 1 94 ? -19.469 5.597 6.311 1.00 85.38 94 GLU A C 1
ATOM 739 O O . GLU A 1 94 ? -19.494 6.596 7.034 1.00 85.38 94 GLU A O 1
ATOM 744 N N . ARG A 1 95 ? -18.857 5.585 5.126 1.00 78.44 95 ARG A N 1
ATOM 745 C CA . ARG A 1 95 ? -18.327 6.797 4.508 1.00 78.44 95 ARG A CA 1
ATOM 746 C C . ARG A 1 95 ? -19.494 7.590 3.925 1.00 78.44 95 ARG A C 1
ATOM 748 O O . ARG A 1 95 ? -20.210 7.080 3.069 1.00 78.44 95 ARG A O 1
ATOM 755 N N . GLU A 1 96 ? -19.631 8.845 4.332 1.00 72.38 96 GLU A N 1
ATOM 756 C CA . GLU A 1 96 ? -20.599 9.759 3.730 1.00 72.38 96 GLU A CA 1
ATOM 757 C C . GLU A 1 96 ? -20.223 10.017 2.260 1.00 72.38 96 GLU A C 1
ATOM 759 O O . GLU A 1 96 ? -19.115 10.465 1.941 1.00 72.38 96 GLU A O 1
ATOM 764 N N . ALA A 1 97 ? -21.131 9.681 1.343 1.00 65.00 97 ALA A N 1
ATOM 765 C CA . ALA A 1 97 ? -21.016 10.077 -0.049 1.00 65.00 97 ALA A CA 1
ATOM 766 C C . ALA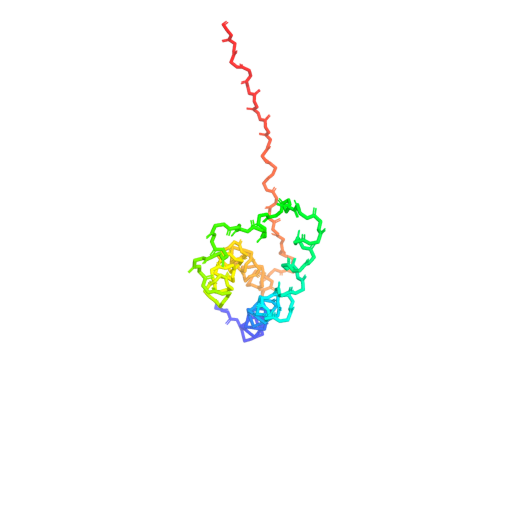 A 1 97 ? -21.519 11.516 -0.159 1.00 65.00 97 ALA A C 1
ATOM 768 O O . ALA A 1 97 ? -22.712 11.772 -0.032 1.00 65.00 97 ALA A O 1
ATOM 769 N N . ILE A 1 98 ? -20.611 12.464 -0.391 1.00 59.41 98 ILE A N 1
ATOM 770 C CA . ILE A 1 98 ? -21.019 13.812 -0.779 1.00 59.41 98 ILE A CA 1
ATOM 771 C C . ILE A 1 98 ? -21.560 13.696 -2.206 1.00 59.41 98 ILE A C 1
ATOM 773 O O . ILE A 1 98 ? -20.790 13.656 -3.169 1.00 59.41 98 ILE A O 1
ATOM 777 N N . GLU A 1 99 ? -22.882 13.616 -2.350 1.00 51.66 99 GLU A N 1
ATOM 778 C CA . GLU A 1 99 ? -23.532 13.985 -3.601 1.00 51.66 99 GLU A CA 1
ATOM 779 C C . GLU A 1 99 ? -23.265 15.476 -3.804 1.00 51.66 99 GLU A C 1
ATOM 781 O O . GLU A 1 99 ? -23.930 16.341 -3.237 1.00 51.66 99 GLU A O 1
ATOM 786 N N . LEU A 1 100 ? -22.234 15.794 -4.588 1.00 55.12 100 LEU A N 1
ATOM 787 C CA . LEU A 1 100 ? -22.102 17.117 -5.177 1.00 55.12 100 LEU A CA 1
ATOM 788 C C . LEU A 1 100 ? -23.270 17.260 -6.152 1.00 55.12 100 LEU A C 1
ATOM 790 O O . LEU A 1 100 ? -23.140 16.950 -7.336 1.00 55.12 100 LEU A O 1
ATOM 794 N N . ALA A 1 101 ? -24.428 17.678 -5.637 1.00 48.56 101 ALA A N 1
ATOM 795 C CA . ALA A 1 101 ? -25.499 18.210 -6.451 1.00 48.56 101 ALA A CA 1
ATOM 796 C C . ALA A 1 101 ? -24.871 19.322 -7.294 1.00 48.56 101 ALA A C 1
ATOM 798 O O . ALA A 1 101 ? -24.477 20.372 -6.786 1.00 48.56 101 ALA A O 1
ATOM 799 N N . ALA A 1 102 ? -24.677 19.029 -8.577 1.00 49.19 102 ALA A N 1
ATOM 800 C CA . ALA A 1 102 ? -24.202 19.975 -9.561 1.00 49.19 102 ALA A CA 1
ATOM 801 C C . ALA A 1 102 ? -25.306 21.012 -9.779 1.00 49.19 102 ALA A C 1
ATOM 803 O O . ALA A 1 102 ? -26.031 20.974 -10.770 1.00 49.19 102 ALA A O 1
ATOM 804 N N . GLU A 1 103 ? -25.446 21.946 -8.844 1.00 46.31 103 GLU A N 1
ATOM 805 C CA . GLU A 1 103 ? -26.172 23.187 -9.065 1.00 46.31 103 GLU A CA 1
ATOM 806 C C . GLU A 1 103 ? -25.286 24.079 -9.946 1.00 46.31 103 GLU A C 1
ATOM 808 O O . GLU A 1 103 ? -24.703 25.080 -9.534 1.00 46.31 103 GLU A O 1
ATOM 813 N N . CYS A 1 104 ? -25.137 23.674 -11.210 1.00 47.47 104 CYS A N 1
ATOM 814 C CA . CYS A 1 104 ? -24.774 24.587 -12.278 1.00 47.47 104 CYS A CA 1
ATOM 815 C C . CYS A 1 104 ? -25.961 25.533 -12.478 1.00 47.47 104 CYS A C 1
ATOM 817 O O . CYS A 1 104 ? -26.778 25.336 -13.376 1.00 47.47 104 CYS A O 1
ATOM 819 N N . LEU A 1 105 ? -26.071 26.550 -11.622 1.00 49.88 105 LEU A N 1
ATOM 820 C CA . LEU A 1 105 ? -26.873 27.731 -11.917 1.00 49.88 105 LEU A CA 1
ATOM 821 C C . LEU A 1 105 ? -26.373 28.293 -13.257 1.00 49.88 105 LEU A C 1
ATOM 823 O O . LEU A 1 105 ? -25.189 28.634 -13.360 1.00 49.88 105 LEU A O 1
ATOM 827 N N . PRO A 1 106 ? -27.214 28.360 -14.305 1.00 49.38 106 PRO A N 1
ATOM 828 C CA . PRO A 1 106 ? -26.804 28.991 -15.544 1.00 49.38 106 PRO A CA 1
ATOM 829 C C . PRO A 1 106 ? -26.531 30.466 -15.245 1.00 49.38 106 PRO A C 1
ATOM 831 O O . PRO A 1 106 ? -27.390 31.159 -14.698 1.00 49.38 106 PRO A O 1
ATOM 834 N N . LEU A 1 107 ? -25.334 30.948 -15.598 1.00 52.81 107 LEU A N 1
ATOM 835 C CA . LEU A 1 107 ? -25.107 32.383 -15.736 1.00 52.81 107 LEU A CA 1
ATOM 836 C C . LEU A 1 107 ? -26.104 32.885 -16.782 1.00 52.81 107 LEU A C 1
ATOM 838 O O . LEU A 1 107 ? -25.950 32.619 -17.974 1.00 52.81 107 LEU A O 1
ATOM 842 N N . ALA A 1 108 ? -27.153 33.557 -16.316 1.00 47.69 108 ALA A N 1
ATOM 843 C CA . ALA A 1 108 ? -28.013 34.347 -17.173 1.00 47.69 108 ALA A CA 1
ATOM 844 C C . ALA A 1 108 ? -27.150 35.451 -17.807 1.00 47.69 108 ALA A C 1
ATOM 846 O O . ALA A 1 108 ? -26.495 36.211 -17.090 1.00 47.69 108 ALA A O 1
ATOM 847 N N . LEU A 1 109 ? -27.111 35.437 -19.142 1.00 49.56 109 LEU A N 1
ATOM 848 C CA . LEU A 1 109 ? -26.535 36.465 -20.014 1.00 49.56 109 LEU A CA 1
ATOM 849 C C . LEU A 1 109 ? -27.192 37.830 -19.791 1.00 49.56 109 LEU A C 1
ATOM 851 O O . LEU A 1 109 ? -28.437 37.858 -19.656 1.00 49.56 109 LEU A O 1
#